Protein AF-A0A7S1PHB7-F1 (afdb_monomer)

Organism: NCBI:txid63605

Mean predicted aligned error: 13.3 Å

pLDDT: mean 79.85, std 12.06, range [36.88, 95.88]

Solvent-accessible surface area (backbone atoms only — not comparable to full-atom values): 8756 Å² total; per-residue (Å²): 109,73,68,60,53,53,50,53,54,50,52,51,52,49,53,52,50,52,50,52,51,53,52,51,53,51,53,50,54,54,52,50,55,50,50,55,52,52,53,53,51,53,52,53,52,52,52,49,53,49,56,48,52,52,53,49,52,54,51,54,49,52,53,50,52,53,51,52,52,50,54,49,53,51,49,54,51,52,52,52,51,49,63,69,69,50,88,75,85,77,88,90,73,88,78,76,52,69,64,58,55,50,51,52,51,50,54,51,51,53,50,52,49,53,50,51,51,54,52,48,52,52,49,55,52,50,52,52,51,51,51,53,51,51,52,52,53,52,47,55,50,52,54,51,54,51,56,50,53,50,56,61,65,68,74,74,119

Foldseek 3Di:
DVVVVVVVVVVVVVVVVVVVVVVVVVVVVVVVVVVVVVVVVVVVLVVVVVVLVVVLVVLVVVLVVLVVVLVVLVVVLVVLVCVVPDDDPDDDDDCPDSVVVNVVSVVVNVVSVVVSVVSVVVSVVSVVVVVVVVVVVVVVVVVVVVVVVVVVVVVPD

Radius of gyration: 36.55 Å; Cα contacts (8 Å, |Δi|>4): 19; chains: 1; bounding box: 74×28×117 Å

Sequence (157 aa):
TKLSTKVAELEAKHNDNLTSIEEFKSHLRVANTKNTKLTKELARLNENINAMKESLNQKNNQVKDYKFENNNLQRELDELKSSLTSPHPTASTPRRSPQKDLESLTDKLNSLTMQLKHANEQLESKEKDFHAQIQQANKYKLDSESQLKSAFSAGGG

Structure (mmCIF, N/CA/C/O backbone):
data_AF-A0A7S1PHB7-F1
#
_entry.id   AF-A0A7S1PHB7-F1
#
loop_
_atom_site.group_PDB
_atom_site.id
_atom_site.type_symbol
_atom_site.label_atom_id
_atom_site.label_alt_id
_atom_site.label_comp_id
_atom_site.label_asym_id
_atom_site.label_entity_id
_atom_site.label_seq_id
_atom_site.pdbx_PDB_ins_code
_atom_site.Cartn_x
_atom_site.Cartn_y
_atom_site.Cartn_z
_atom_site.occupancy
_atom_site.B_iso_or_equiv
_atom_site.auth_seq_id
_atom_site.auth_comp_id
_atom_site.auth_asym_id
_atom_site.auth_atom_id
_atom_site.pdbx_PDB_model_num
ATOM 1 N N . THR A 1 1 ? 38.097 9.016 -59.469 1.00 75.56 1 THR A N 1
ATOM 2 C CA . THR A 1 1 ? 37.775 10.151 -58.575 1.00 75.56 1 THR A CA 1
ATOM 3 C C . THR A 1 1 ? 36.373 10.048 -57.990 1.00 75.56 1 THR A C 1
ATOM 5 O O . THR A 1 1 ? 36.301 9.810 -56.799 1.00 75.56 1 THR A O 1
ATOM 8 N N . LYS A 1 2 ? 35.268 10.073 -58.759 1.00 86.88 2 LYS A N 1
ATOM 9 C CA . LYS A 1 2 ? 33.895 9.965 -58.189 1.00 86.88 2 LYS A CA 1
ATOM 10 C C . LYS A 1 2 ? 33.607 8.690 -57.374 1.00 86.88 2 LYS A C 1
ATOM 12 O O . LYS A 1 2 ? 32.979 8.773 -56.327 1.00 86.88 2 LYS A O 1
ATOM 17 N N . LEU A 1 3 ? 34.072 7.523 -57.836 1.00 88.12 3 LEU A N 1
ATOM 18 C CA . LEU A 1 3 ? 33.851 6.252 -57.127 1.00 88.12 3 LEU A CA 1
ATOM 19 C C . LEU A 1 3 ? 34.547 6.228 -55.757 1.00 88.12 3 LEU A C 1
ATOM 21 O O . LEU A 1 3 ? 33.957 5.814 -54.770 1.00 88.12 3 LEU A O 1
ATOM 25 N N . SER A 1 4 ? 35.784 6.728 -55.704 1.00 91.06 4 SER A N 1
ATOM 26 C CA . SER A 1 4 ? 36.583 6.816 -54.476 1.00 91.06 4 SER A CA 1
ATOM 27 C C . SER A 1 4 ? 35.948 7.768 -53.459 1.00 91.06 4 SER A C 1
ATOM 29 O O . SER A 1 4 ? 35.855 7.416 -52.289 1.00 91.06 4 SER A O 1
ATOM 31 N N . THR A 1 5 ? 35.413 8.909 -53.906 1.00 93.69 5 THR A N 1
ATOM 32 C CA . THR A 1 5 ? 34.633 9.804 -53.040 1.00 93.69 5 THR A CA 1
ATOM 33 C C . THR A 1 5 ? 33.395 9.104 -52.480 1.00 93.69 5 THR A C 1
ATOM 35 O O . THR A 1 5 ? 33.126 9.204 -51.288 1.00 93.69 5 THR A O 1
ATOM 38 N N . LYS A 1 6 ? 32.667 8.340 -53.308 1.00 94.44 6 LYS A N 1
ATOM 39 C CA . LYS A 1 6 ? 31.453 7.662 -52.844 1.00 94.44 6 LYS A CA 1
ATOM 40 C C . LYS A 1 6 ? 31.732 6.553 -51.828 1.00 94.44 6 LYS A C 1
ATOM 42 O O . LYS A 1 6 ? 30.944 6.368 -50.906 1.00 94.44 6 LYS A O 1
ATOM 47 N N . VAL A 1 7 ? 32.838 5.830 -51.996 1.00 95.12 7 VAL A N 1
ATOM 48 C CA . VAL A 1 7 ? 33.293 4.825 -51.025 1.00 95.12 7 VAL A CA 1
ATOM 49 C C . VAL A 1 7 ? 33.609 5.491 -49.685 1.00 95.12 7 VAL A C 1
ATOM 51 O O . VAL A 1 7 ? 33.058 5.067 -48.676 1.00 95.12 7 VAL A O 1
ATOM 54 N N . ALA A 1 8 ? 34.363 6.595 -49.685 1.00 94.81 8 ALA A N 1
ATOM 55 C CA . ALA A 1 8 ? 34.692 7.325 -48.459 1.00 94.81 8 ALA A CA 1
ATOM 56 C C . ALA A 1 8 ? 33.443 7.860 -47.722 1.00 94.81 8 ALA A C 1
ATOM 58 O O . ALA A 1 8 ? 33.355 7.769 -46.501 1.00 94.81 8 ALA A O 1
ATOM 59 N N . GLU A 1 9 ? 32.442 8.371 -48.449 1.00 95.19 9 GLU A N 1
ATOM 60 C CA . GLU A 1 9 ? 31.159 8.790 -47.857 1.00 95.19 9 GLU A CA 1
ATOM 61 C C . GLU A 1 9 ? 30.405 7.628 -47.194 1.00 95.19 9 GLU A C 1
ATOM 63 O O . GLU A 1 9 ? 29.806 7.791 -46.131 1.00 95.19 9 GLU A O 1
ATOM 68 N N . LEU A 1 10 ? 30.390 6.457 -47.839 1.00 95.88 10 LEU A N 1
ATOM 69 C CA . LEU A 1 10 ? 29.718 5.273 -47.307 1.00 95.88 10 LEU A CA 1
ATOM 70 C C . LEU A 1 10 ? 30.448 4.715 -46.085 1.00 95.88 10 LEU A C 1
ATOM 72 O O . LEU A 1 10 ? 29.783 4.308 -45.137 1.00 95.88 10 LEU A O 1
ATOM 76 N N . GLU A 1 11 ? 31.780 4.730 -46.084 1.00 95.44 11 GLU A N 1
ATOM 77 C CA . GLU A 1 11 ? 32.605 4.349 -44.933 1.00 95.44 11 GLU A CA 1
ATOM 78 C C . GLU A 1 11 ? 32.369 5.283 -43.743 1.00 95.44 11 GLU A C 1
ATOM 80 O O . GLU A 1 11 ? 32.146 4.806 -42.630 1.00 95.44 11 GLU A O 1
ATOM 85 N N . ALA A 1 12 ? 32.325 6.599 -43.978 1.00 95.00 12 ALA A N 1
ATOM 86 C CA . ALA A 1 12 ? 31.992 7.575 -42.944 1.00 95.00 12 ALA A CA 1
ATOM 87 C C . ALA A 1 12 ? 30.599 7.303 -42.358 1.00 95.00 12 ALA A C 1
ATOM 89 O O . ALA A 1 12 ? 30.460 7.104 -41.154 1.00 95.00 12 ALA A O 1
ATOM 90 N N . LYS A 1 13 ? 29.581 7.154 -43.217 1.00 95.06 13 LYS A N 1
ATOM 91 C CA . LYS A 1 13 ? 28.213 6.849 -42.773 1.00 95.06 13 LYS A CA 1
ATOM 92 C C . LYS A 1 13 ? 28.116 5.506 -42.042 1.00 95.06 13 LYS A C 1
ATOM 94 O O . LYS A 1 13 ? 27.312 5.358 -41.125 1.00 95.06 13 LYS A O 1
ATOM 99 N N . HIS A 1 14 ? 28.895 4.508 -42.454 1.00 94.06 14 HIS A N 1
ATOM 100 C CA . HIS A 1 14 ? 28.950 3.218 -41.775 1.00 94.06 14 HIS A CA 1
ATOM 101 C C . HIS A 1 14 ? 29.520 3.358 -40.359 1.00 94.06 14 HIS A C 1
ATOM 103 O O . HIS A 1 14 ? 28.927 2.830 -39.419 1.00 94.06 14 HIS A O 1
ATOM 109 N N . ASN A 1 15 ? 30.607 4.113 -40.195 1.00 94.88 15 ASN A N 1
ATOM 110 C CA . ASN A 1 15 ? 31.211 4.382 -38.891 1.00 94.88 15 ASN A CA 1
ATOM 111 C C . ASN A 1 15 ? 30.300 5.217 -37.982 1.00 94.88 15 ASN A C 1
ATOM 113 O O . ASN A 1 15 ? 30.176 4.910 -36.793 1.00 94.88 15 ASN A O 1
ATOM 117 N N . ASP A 1 16 ? 29.607 6.212 -38.536 1.00 94.44 16 ASP A N 1
ATOM 118 C CA . ASP A 1 16 ? 28.618 7.002 -37.797 1.00 94.44 16 ASP A CA 1
ATOM 119 C C . ASP A 1 16 ? 27.479 6.103 -37.300 1.00 94.44 16 ASP A C 1
ATOM 121 O O . ASP A 1 16 ? 27.158 6.089 -36.112 1.00 94.44 16 ASP A O 1
ATOM 125 N N . ASN A 1 17 ? 26.935 5.253 -38.180 1.00 93.31 17 ASN A N 1
ATOM 126 C CA . ASN A 1 17 ? 25.897 4.291 -37.811 1.00 93.31 17 ASN A CA 1
ATOM 127 C C . ASN A 1 17 ? 26.372 3.311 -36.725 1.00 93.31 17 ASN A C 1
ATOM 129 O O . ASN A 1 17 ? 25.603 2.993 -35.818 1.00 93.31 17 ASN A O 1
ATOM 133 N N . LEU A 1 18 ? 27.614 2.818 -36.801 1.00 93.81 18 LEU A N 1
ATOM 134 C CA . LEU A 1 18 ? 28.189 1.952 -35.766 1.00 93.81 18 LEU A CA 1
ATOM 135 C C . LEU A 1 18 ? 28.267 2.671 -34.415 1.00 93.81 18 LEU A C 1
ATOM 137 O O . LEU A 1 18 ? 27.920 2.080 -33.392 1.00 93.81 18 LEU A O 1
ATOM 141 N N . THR A 1 19 ? 28.658 3.945 -34.419 1.00 92.88 19 THR A N 1
ATOM 142 C CA . THR A 1 19 ? 28.715 4.776 -33.210 1.00 92.88 19 THR A CA 1
ATOM 143 C C . THR A 1 19 ? 27.324 4.940 -32.598 1.00 92.88 19 THR A C 1
ATOM 145 O O . THR A 1 19 ? 27.129 4.610 -31.427 1.00 92.88 19 THR A O 1
ATOM 148 N N . SER A 1 20 ? 26.322 5.320 -33.398 1.00 91.25 20 SER A N 1
ATOM 149 C CA . SER A 1 20 ? 24.939 5.454 -32.921 1.00 91.25 20 SER A CA 1
ATOM 150 C C . SER A 1 20 ? 24.364 4.134 -32.395 1.00 91.25 20 SER A C 1
ATOM 152 O O . SER A 1 20 ? 23.630 4.120 -31.407 1.00 91.25 20 SER A O 1
ATOM 154 N N . ILE A 1 21 ? 24.708 2.996 -33.010 1.00 89.81 21 ILE A N 1
ATOM 155 C CA . ILE A 1 21 ? 24.293 1.674 -32.519 1.00 89.81 21 ILE A CA 1
ATOM 156 C C . ILE A 1 21 ? 24.843 1.413 -31.111 1.00 89.81 21 ILE A C 1
ATOM 158 O O . ILE A 1 21 ? 24.109 0.910 -30.254 1.00 89.81 21 ILE A O 1
ATOM 162 N N . GLU A 1 22 ? 26.107 1.740 -30.846 1.00 91.75 22 GLU A N 1
ATOM 163 C CA . GLU A 1 22 ? 26.697 1.551 -29.517 1.00 91.75 22 GLU A CA 1
ATOM 164 C C . GLU A 1 22 ? 26.101 2.504 -28.472 1.00 91.75 22 GLU A C 1
ATOM 166 O O . GLU A 1 22 ? 25.822 2.084 -27.343 1.00 91.75 22 GLU A O 1
ATOM 171 N N . GLU A 1 23 ? 25.793 3.743 -28.854 1.00 87.69 23 GLU A N 1
ATOM 172 C CA . GLU A 1 23 ? 25.081 4.694 -27.995 1.00 87.69 23 GLU A CA 1
ATOM 173 C C . GLU A 1 23 ? 23.678 4.191 -27.630 1.00 87.69 23 GLU A C 1
ATOM 175 O O . GLU A 1 23 ? 23.315 4.148 -26.450 1.00 87.69 23 GLU A O 1
ATOM 180 N N . PHE A 1 24 ? 22.902 3.710 -28.607 1.00 87.00 24 PHE A N 1
ATOM 181 C CA . PHE A 1 24 ? 21.580 3.141 -28.344 1.00 87.00 24 PHE A CA 1
ATOM 182 C C . PHE A 1 24 ? 21.645 1.896 -27.459 1.00 87.00 24 PHE A C 1
ATOM 184 O O . PHE A 1 24 ? 20.834 1.755 -26.539 1.00 87.00 24 PHE A O 1
ATOM 191 N N . LYS A 1 25 ? 22.629 1.011 -27.665 1.00 87.50 25 LYS A N 1
ATOM 192 C CA . LYS A 1 25 ? 22.855 -0.135 -26.768 1.00 87.50 25 LYS A CA 1
ATOM 193 C C . LYS A 1 25 ? 23.157 0.325 -25.343 1.00 87.50 25 LYS A C 1
ATOM 195 O O . LYS A 1 25 ? 22.653 -0.278 -24.393 1.00 87.50 25 LYS A O 1
ATOM 200 N N . SER A 1 26 ? 23.956 1.378 -25.178 1.00 86.00 26 SER A N 1
ATOM 201 C CA . SER A 1 26 ? 24.262 1.957 -23.867 1.00 86.00 26 SER A CA 1
ATOM 202 C C . SER A 1 26 ? 22.999 2.483 -23.179 1.00 86.00 26 SER A C 1
ATOM 204 O O . SER A 1 26 ? 22.688 2.076 -22.055 1.00 86.00 26 SER A O 1
ATOM 206 N N . HIS A 1 27 ? 22.198 3.289 -23.882 1.00 81.50 27 HIS A N 1
ATOM 207 C CA . HIS A 1 27 ? 20.927 3.801 -23.366 1.00 81.50 27 HIS A CA 1
ATOM 208 C C . HIS A 1 27 ? 19.955 2.679 -22.989 1.00 81.50 27 HIS A C 1
ATOM 210 O O . HIS A 1 27 ? 19.356 2.722 -21.911 1.00 81.50 27 HIS A O 1
ATOM 216 N N . LEU A 1 28 ? 19.853 1.632 -23.813 1.00 80.31 28 LEU A N 1
ATOM 217 C CA . LEU A 1 28 ? 19.015 0.471 -23.526 1.00 80.31 28 LEU A CA 1
ATOM 218 C C . LEU A 1 28 ? 19.449 -0.231 -22.227 1.00 80.31 28 LEU A C 1
ATOM 220 O O . LEU A 1 28 ? 18.606 -0.570 -21.395 1.00 80.31 28 LEU A O 1
ATOM 224 N N . ARG A 1 29 ? 20.760 -0.414 -22.006 1.00 87.25 29 ARG A N 1
ATOM 225 C CA . ARG A 1 29 ? 21.290 -1.018 -20.766 1.00 87.25 29 ARG A CA 1
ATOM 226 C C . ARG A 1 29 ? 20.953 -0.179 -19.534 1.00 87.25 29 ARG A C 1
ATOM 228 O O . ARG A 1 29 ? 20.539 -0.737 -18.511 1.00 87.25 29 ARG A O 1
ATOM 235 N N . VAL A 1 30 ? 21.101 1.144 -19.623 1.00 81.25 30 VAL A N 1
ATOM 236 C CA . VAL A 1 30 ? 20.765 2.070 -18.529 1.00 81.25 30 VAL A CA 1
ATOM 237 C C . VAL A 1 30 ? 19.269 2.007 -18.217 1.00 81.25 30 VAL A C 1
ATOM 239 O O . VAL A 1 30 ? 18.891 1.809 -17.058 1.00 81.25 30 VAL A O 1
ATOM 242 N N . ALA A 1 31 ? 18.419 2.096 -19.241 1.00 69.88 31 ALA A N 1
ATOM 243 C CA . ALA A 1 31 ? 16.970 2.014 -19.090 1.00 69.88 31 ALA A CA 1
ATOM 244 C C . ALA A 1 31 ? 16.538 0.678 -18.465 1.00 69.88 31 ALA A C 1
ATOM 246 O O . ALA A 1 31 ? 15.754 0.667 -17.515 1.00 69.88 31 ALA A O 1
ATOM 247 N N . ASN A 1 32 ? 17.105 -0.443 -18.919 1.00 76.44 32 ASN A N 1
ATOM 248 C CA . ASN A 1 32 ? 16.766 -1.767 -18.402 1.00 76.44 32 ASN A CA 1
ATOM 249 C C . ASN A 1 32 ? 17.192 -1.950 -16.933 1.00 76.44 32 ASN A C 1
ATOM 251 O O . ASN A 1 32 ? 16.448 -2.494 -16.111 1.00 76.44 32 ASN A O 1
ATOM 255 N N . THR A 1 33 ? 18.363 -1.421 -16.567 1.00 80.56 33 THR A N 1
ATOM 256 C CA . THR A 1 33 ? 18.834 -1.400 -15.174 1.00 80.56 33 THR A CA 1
ATOM 257 C C . THR A 1 33 ? 17.886 -0.595 -14.287 1.00 80.56 33 THR A C 1
ATOM 259 O O . THR A 1 33 ? 17.527 -1.038 -13.194 1.00 80.56 33 THR A O 1
ATOM 262 N N . LYS A 1 34 ? 17.441 0.577 -14.756 1.00 72.56 34 LYS A N 1
ATOM 263 C CA . LYS A 1 34 ? 16.487 1.419 -14.027 1.00 72.56 34 LYS A CA 1
ATOM 264 C C . LYS A 1 34 ? 15.131 0.731 -13.871 1.00 72.56 34 LYS A C 1
ATOM 266 O O . LYS A 1 34 ? 14.605 0.695 -12.762 1.00 72.56 34 LYS A O 1
ATOM 271 N N . ASN A 1 35 ? 14.612 0.125 -14.937 1.00 71.31 35 ASN A N 1
ATOM 272 C CA . ASN A 1 35 ? 13.356 -0.624 -14.904 1.00 71.31 35 ASN A CA 1
ATOM 273 C C . ASN A 1 35 ? 13.407 -1.777 -13.887 1.00 71.31 35 ASN A C 1
ATOM 275 O O . ASN A 1 35 ? 12.487 -1.968 -13.093 1.00 71.31 35 ASN A O 1
ATOM 279 N N . THR A 1 36 ? 14.532 -2.492 -13.838 1.00 80.62 36 THR A N 1
ATOM 280 C CA . THR A 1 36 ? 14.747 -3.576 -12.870 1.00 80.62 36 THR A CA 1
ATOM 281 C C . THR A 1 36 ? 14.733 -3.064 -11.427 1.00 80.62 36 THR A C 1
ATOM 283 O O . THR A 1 36 ? 14.129 -3.690 -10.557 1.00 80.62 36 THR A O 1
ATOM 286 N N . LYS A 1 37 ? 15.377 -1.919 -11.156 1.00 73.06 37 LYS A N 1
ATOM 287 C CA . LYS A 1 37 ? 15.365 -1.292 -9.822 1.00 73.06 37 LYS A CA 1
ATOM 288 C C . LYS A 1 37 ? 13.952 -0.881 -9.407 1.00 73.06 37 LYS A C 1
ATOM 290 O O . LYS A 1 37 ? 13.520 -1.255 -8.322 1.00 73.06 37 LYS A O 1
ATOM 295 N N . LEU A 1 38 ? 13.225 -0.198 -10.291 1.00 70.88 38 LEU A N 1
ATOM 296 C CA . LEU A 1 38 ? 11.850 0.240 -10.036 1.00 70.88 38 LEU A CA 1
ATOM 297 C C . LEU A 1 38 ? 10.899 -0.942 -9.809 1.00 70.88 38 LEU A C 1
ATOM 299 O O . LEU A 1 38 ? 10.080 -0.907 -8.898 1.00 70.88 38 LEU A O 1
ATOM 303 N N . THR A 1 39 ? 11.048 -2.023 -10.578 1.00 73.31 39 THR A N 1
ATOM 304 C CA . THR A 1 39 ? 10.244 -3.245 -10.405 1.00 73.31 39 THR A CA 1
ATOM 305 C C . THR A 1 39 ? 10.451 -3.864 -9.021 1.00 73.31 39 THR A C 1
ATOM 307 O O . THR A 1 39 ? 9.487 -4.245 -8.358 1.00 73.31 39 THR A O 1
ATOM 310 N N . LYS A 1 40 ? 11.703 -3.928 -8.545 1.00 76.44 40 LYS A N 1
ATOM 311 C CA . LYS A 1 40 ? 12.016 -4.425 -7.195 1.00 76.44 40 LYS A CA 1
ATOM 312 C C . LYS A 1 40 ? 11.449 -3.522 -6.102 1.00 76.44 40 LYS A C 1
ATOM 314 O O . LYS A 1 40 ? 10.935 -4.018 -5.105 1.00 76.44 40 LYS A O 1
ATOM 319 N N . GLU A 1 41 ? 11.535 -2.209 -6.286 1.00 72.62 41 GLU A N 1
ATOM 320 C CA . GLU A 1 41 ? 10.989 -1.245 -5.331 1.00 72.62 41 GLU A CA 1
ATOM 321 C C . GLU A 1 41 ? 9.461 -1.339 -5.240 1.00 72.62 41 GLU A C 1
ATOM 323 O O . GLU A 1 41 ? 8.921 -1.383 -4.137 1.00 72.62 41 GLU A O 1
ATOM 328 N N . LEU A 1 42 ? 8.772 -1.483 -6.376 1.00 73.06 42 LEU A N 1
ATOM 329 C CA . LEU A 1 42 ? 7.328 -1.727 -6.421 1.00 73.06 42 LEU A CA 1
ATOM 330 C C . LEU A 1 42 ? 6.931 -3.013 -5.690 1.00 73.06 42 LEU A C 1
ATOM 332 O O . LEU A 1 42 ? 5.975 -2.999 -4.916 1.00 73.06 42 LEU A O 1
ATOM 336 N N . ALA A 1 43 ? 7.666 -4.109 -5.898 1.00 76.69 43 ALA A N 1
ATOM 337 C CA . ALA A 1 43 ? 7.415 -5.360 -5.185 1.00 76.69 43 ALA A CA 1
ATOM 338 C C . ALA A 1 43 ? 7.545 -5.173 -3.664 1.00 76.69 43 ALA A C 1
ATOM 340 O O . ALA A 1 43 ? 6.625 -5.514 -2.922 1.00 76.69 43 ALA A O 1
ATOM 341 N N . ARG A 1 44 ? 8.626 -4.523 -3.212 1.00 78.94 44 ARG A N 1
ATOM 342 C CA . ARG A 1 44 ? 8.859 -4.229 -1.790 1.00 78.94 44 ARG A CA 1
ATOM 343 C C . ARG A 1 44 ? 7.769 -3.339 -1.188 1.00 78.94 44 ARG A C 1
ATOM 345 O O . ARG A 1 44 ? 7.335 -3.561 -0.061 1.00 78.94 44 ARG A O 1
ATOM 352 N N . LEU A 1 45 ? 7.325 -2.316 -1.919 1.00 75.62 45 LEU A N 1
ATOM 353 C CA . LEU A 1 45 ? 6.243 -1.438 -1.467 1.00 75.62 45 LEU A CA 1
ATOM 354 C C . LEU A 1 45 ? 4.916 -2.198 -1.346 1.00 75.62 45 LEU A C 1
ATOM 356 O O . LEU A 1 45 ? 4.199 -2.004 -0.367 1.00 75.62 45 LEU A O 1
ATOM 360 N N . ASN A 1 46 ? 4.612 -3.100 -2.281 1.00 71.81 46 ASN A N 1
ATOM 361 C CA . ASN A 1 46 ? 3.417 -3.942 -2.208 1.00 71.81 46 ASN A CA 1
ATOM 362 C C . ASN A 1 46 ? 3.449 -4.905 -1.012 1.00 71.81 46 ASN A C 1
ATOM 364 O O . ASN A 1 46 ? 2.441 -5.048 -0.321 1.00 71.81 46 ASN A O 1
ATOM 368 N N . GLU A 1 47 ? 4.596 -5.527 -0.730 1.00 81.38 47 GLU A N 1
ATOM 369 C CA . GLU A 1 47 ? 4.782 -6.364 0.465 1.00 81.38 47 GLU A CA 1
ATOM 370 C C . GLU A 1 47 ? 4.547 -5.564 1.750 1.00 81.38 47 GLU A C 1
ATOM 372 O O . GLU A 1 47 ? 3.781 -5.994 2.615 1.00 81.38 47 GLU A O 1
ATOM 377 N N . ASN A 1 48 ? 5.124 -4.361 1.840 1.00 76.19 48 ASN A N 1
ATOM 378 C CA . ASN A 1 48 ? 4.912 -3.472 2.979 1.00 76.19 48 ASN A CA 1
ATOM 379 C C . ASN A 1 48 ? 3.427 -3.129 3.155 1.00 76.19 48 ASN A C 1
ATOM 381 O O . ASN A 1 48 ? 2.909 -3.245 4.262 1.00 76.19 48 ASN A O 1
ATOM 385 N N . ILE A 1 49 ? 2.723 -2.769 2.076 1.00 77.06 49 ILE A N 1
ATOM 386 C CA . ILE A 1 49 ? 1.282 -2.469 2.112 1.00 77.06 49 ILE A CA 1
ATOM 387 C C . ILE A 1 49 ? 0.477 -3.671 2.626 1.00 77.06 49 ILE A C 1
ATOM 389 O O . ILE A 1 49 ? -0.460 -3.492 3.406 1.00 77.06 49 ILE A O 1
ATOM 393 N N . ASN A 1 50 ? 0.824 -4.893 2.221 1.00 78.38 50 ASN A N 1
ATOM 394 C CA . ASN A 1 50 ? 0.119 -6.094 2.671 1.00 78.38 50 ASN A CA 1
ATOM 395 C C . ASN A 1 50 ? 0.353 -6.369 4.163 1.00 78.38 50 ASN A C 1
ATOM 397 O O . ASN A 1 50 ? -0.619 -6.511 4.906 1.00 78.38 50 ASN A O 1
ATOM 401 N N . ALA A 1 51 ? 1.605 -6.324 4.627 1.00 80.00 51 ALA A N 1
ATOM 402 C CA . ALA A 1 51 ? 1.932 -6.475 6.048 1.00 80.00 51 ALA A CA 1
ATOM 403 C C . ALA A 1 51 ? 1.239 -5.405 6.915 1.00 80.00 51 ALA A C 1
ATOM 405 O O . ALA A 1 51 ? 0.756 -5.658 8.021 1.00 80.00 51 ALA A O 1
ATOM 406 N N . MET A 1 52 ? 1.146 -4.188 6.386 1.00 77.12 52 MET A N 1
ATOM 407 C CA . MET A 1 52 ? 0.454 -3.070 7.012 1.00 77.12 52 MET A CA 1
ATOM 408 C C . MET A 1 52 ? -1.057 -3.306 7.138 1.00 77.12 52 MET A C 1
ATOM 410 O O . MET A 1 52 ? -1.614 -3.095 8.218 1.00 77.12 52 MET A O 1
ATOM 414 N N . LYS A 1 53 ? -1.714 -3.801 6.081 1.00 79.50 53 LYS A N 1
ATOM 415 C CA . LYS A 1 53 ? -3.138 -4.182 6.110 1.00 79.50 53 LYS A CA 1
ATOM 416 C C . LYS A 1 53 ? -3.418 -5.297 7.115 1.00 79.50 53 LYS A C 1
ATOM 418 O O . LYS A 1 53 ? -4.407 -5.225 7.840 1.00 79.50 53 LYS A O 1
ATOM 423 N N . GLU A 1 54 ? -2.550 -6.302 7.191 1.00 85.75 54 GLU A N 1
ATOM 424 C CA . GLU A 1 54 ? -2.672 -7.385 8.174 1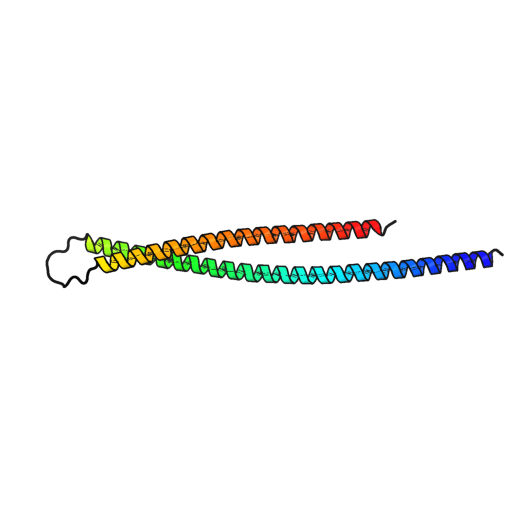.00 85.75 54 GLU A CA 1
ATOM 425 C C . GLU A 1 54 ? -2.577 -6.856 9.607 1.00 85.75 54 GLU A C 1
ATOM 427 O O . GLU A 1 54 ? -3.435 -7.158 10.440 1.00 85.75 54 GLU A O 1
ATOM 432 N N . SER A 1 55 ? -1.589 -5.996 9.880 1.00 83.56 55 SER A N 1
ATOM 433 C CA . SER A 1 55 ? -1.430 -5.353 11.188 1.00 83.56 55 SER A CA 1
ATOM 434 C C . SER A 1 55 ? -2.660 -4.522 11.570 1.00 83.56 55 SER A C 1
ATOM 436 O O . SER A 1 55 ? -3.108 -4.581 12.717 1.00 83.56 55 SER A O 1
ATOM 438 N N . LEU A 1 56 ? -3.239 -3.787 10.614 1.00 80.50 56 LEU A N 1
ATOM 439 C CA . LEU A 1 56 ? -4.460 -3.008 10.823 1.00 80.50 56 LEU A CA 1
ATOM 440 C C . LEU A 1 56 ? -5.647 -3.910 11.188 1.00 80.50 56 LEU A C 1
ATOM 442 O O . LEU A 1 56 ? -6.368 -3.634 12.145 1.00 80.50 56 LEU A O 1
ATOM 446 N N . ASN A 1 57 ? -5.820 -5.023 10.472 1.00 87.06 57 ASN A N 1
ATOM 447 C CA . ASN A 1 57 ? -6.893 -5.979 10.742 1.00 87.06 57 ASN A CA 1
ATOM 448 C C . ASN A 1 57 ? -6.774 -6.602 12.139 1.00 87.06 57 ASN A C 1
ATOM 450 O O . ASN A 1 57 ? -7.765 -6.690 12.865 1.00 87.06 57 ASN A O 1
ATOM 454 N N . GLN A 1 58 ? -5.560 -6.983 12.548 1.00 86.44 58 GLN A N 1
ATOM 455 C CA . GLN A 1 58 ? -5.308 -7.507 13.892 1.00 86.44 58 GLN A CA 1
ATOM 456 C C . GLN A 1 58 ? -5.677 -6.485 14.973 1.00 86.44 58 GLN A C 1
ATOM 458 O O . GLN A 1 58 ? -6.350 -6.828 15.943 1.00 86.44 58 GLN A O 1
ATOM 463 N N . LYS A 1 59 ? -5.289 -5.217 14.792 1.00 81.00 59 LYS A N 1
ATOM 464 C CA . LYS A 1 59 ? -5.611 -4.141 15.740 1.00 81.00 59 LYS A CA 1
ATOM 465 C C . LYS A 1 59 ? -7.110 -3.862 15.808 1.00 81.00 59 LYS A C 1
ATOM 467 O O . LYS A 1 59 ? -7.648 -3.719 16.902 1.00 81.00 59 LYS A O 1
ATOM 472 N N . ASN A 1 60 ? -7.803 -3.871 14.673 1.00 83.06 60 ASN A N 1
ATOM 473 C CA . ASN A 1 60 ? -9.257 -3.721 14.637 1.00 83.06 60 ASN A CA 1
ATOM 474 C C . ASN A 1 60 ? -9.983 -4.849 15.380 1.00 83.06 60 ASN A C 1
ATOM 476 O O . ASN A 1 60 ? -10.972 -4.588 16.063 1.00 83.06 60 ASN A O 1
ATOM 480 N N . ASN A 1 61 ? -9.489 -6.086 15.288 1.00 90.00 61 ASN A N 1
ATOM 481 C CA . ASN A 1 61 ? -10.032 -7.194 16.072 1.00 90.00 61 ASN A CA 1
ATOM 482 C C . ASN A 1 61 ? -9.787 -6.987 17.572 1.00 90.00 61 ASN A C 1
ATOM 484 O O . ASN A 1 61 ? -10.737 -7.074 18.341 1.00 90.00 61 ASN A O 1
ATOM 488 N N . GLN A 1 62 ? -8.580 -6.573 17.974 1.00 86.75 62 GLN A N 1
ATOM 489 C CA . GLN A 1 62 ? -8.290 -6.239 19.377 1.00 86.75 62 GLN A CA 1
ATOM 490 C C . GLN A 1 62 ? -9.234 -5.158 19.926 1.00 86.75 62 GLN A C 1
ATOM 492 O O . GLN A 1 62 ? -9.744 -5.282 21.035 1.00 86.75 62 GLN A O 1
ATOM 497 N N . VAL A 1 63 ? -9.529 -4.116 19.142 1.00 88.25 63 VAL A N 1
ATOM 498 C CA . VAL A 1 63 ? -10.491 -3.074 19.540 1.00 88.25 63 VAL A CA 1
ATOM 499 C C . VAL A 1 63 ? -11.902 -3.641 19.720 1.00 88.25 63 VAL A C 1
ATOM 501 O O . VAL A 1 63 ? -12.603 -3.234 20.647 1.00 88.25 63 VAL A O 1
ATOM 504 N N . LYS A 1 64 ? -12.343 -4.567 18.859 1.00 90.38 64 LYS A N 1
ATOM 505 C CA . LYS A 1 64 ? -13.648 -5.231 19.015 1.00 90.38 64 LYS A CA 1
ATOM 506 C C . LYS A 1 64 ? -13.699 -6.064 20.292 1.00 90.38 64 LYS A C 1
ATOM 508 O O . LYS A 1 64 ? -14.679 -5.948 21.025 1.00 90.38 64 LYS A O 1
ATOM 513 N N . ASP A 1 65 ? -12.647 -6.827 20.57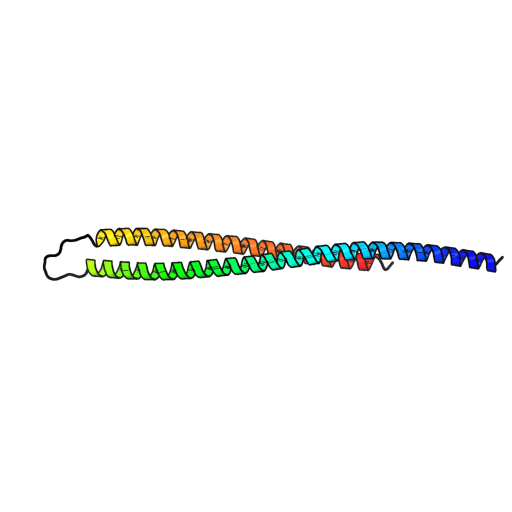0 1.00 90.94 65 ASP A N 1
ATOM 514 C CA . ASP A 1 65 ? -12.552 -7.663 21.767 1.00 90.94 65 ASP A CA 1
ATOM 515 C C . ASP A 1 65 ? -12.601 -6.798 23.034 1.00 90.94 65 ASP A C 1
ATOM 517 O O . ASP A 1 65 ? -13.428 -7.034 23.915 1.00 90.94 65 ASP A O 1
ATOM 521 N N . TYR A 1 66 ? -11.824 -5.710 23.077 1.00 88.56 66 TYR A N 1
ATOM 522 C CA . TYR A 1 66 ? -11.857 -4.765 24.196 1.00 88.56 66 TYR A CA 1
ATOM 523 C C . TYR A 1 66 ? -13.215 -4.079 24.364 1.00 88.56 66 TYR A C 1
ATOM 525 O O . TYR A 1 66 ? -13.658 -3.870 25.491 1.00 88.56 66 TYR A O 1
ATOM 533 N N . LYS A 1 67 ? -13.909 -3.735 23.270 1.00 88.75 67 LYS A N 1
ATOM 534 C CA . LYS A 1 67 ? -15.274 -3.186 23.347 1.00 88.75 67 LYS A CA 1
ATOM 535 C C . LYS A 1 67 ? -16.265 -4.202 23.911 1.00 88.75 67 LYS A C 1
ATOM 537 O O . LYS A 1 67 ? -17.132 -3.826 24.696 1.00 88.75 67 LYS A O 1
ATOM 542 N N . PHE A 1 68 ? -16.152 -5.467 23.514 1.00 91.50 68 PHE A N 1
ATOM 543 C CA . PHE A 1 68 ? -17.004 -6.534 24.029 1.00 91.50 68 PHE A CA 1
ATOM 544 C C . PHE A 1 68 ? -16.779 -6.759 25.529 1.00 91.50 68 PHE A C 1
ATOM 546 O O . PHE A 1 68 ? -17.742 -6.775 26.292 1.00 91.50 68 PHE A O 1
ATOM 553 N N . GLU A 1 69 ? -15.520 -6.852 25.962 1.00 91.00 69 GLU A N 1
ATOM 554 C CA . GLU A 1 69 ? -15.176 -7.017 27.377 1.00 91.00 69 GLU A CA 1
ATOM 555 C C . GLU A 1 69 ? -15.645 -5.821 28.218 1.00 91.00 69 GLU A C 1
ATOM 557 O O . GLU A 1 69 ? -16.246 -6.012 29.273 1.00 91.00 69 GLU A O 1
ATOM 562 N N . ASN A 1 70 ? -15.474 -4.592 27.718 1.00 88.75 70 ASN A N 1
ATOM 563 C CA . ASN A 1 70 ? -15.945 -3.379 28.389 1.00 88.75 70 ASN A CA 1
ATOM 564 C C . ASN A 1 70 ? -17.474 -3.396 28.597 1.00 88.75 70 ASN A C 1
ATOM 566 O O . ASN A 1 70 ? -17.950 -3.170 29.706 1.00 88.75 70 ASN A O 1
ATOM 570 N N . ASN A 1 71 ? -18.248 -3.776 27.573 1.00 92.81 71 ASN A N 1
ATOM 571 C CA . ASN A 1 71 ? -19.705 -3.897 27.694 1.00 92.81 71 ASN A CA 1
ATOM 572 C C . ASN A 1 71 ? -20.140 -4.961 28.716 1.00 92.81 71 ASN A C 1
ATOM 574 O O . ASN A 1 71 ? -21.138 -4.764 29.413 1.00 92.81 71 ASN A O 1
ATOM 578 N N . ASN A 1 72 ? -19.419 -6.082 28.811 1.00 92.19 72 ASN A N 1
ATOM 579 C CA . ASN A 1 72 ? -19.722 -7.119 29.799 1.00 92.19 72 ASN A CA 1
ATOM 580 C C . ASN A 1 72 ? -19.421 -6.641 31.222 1.00 92.19 72 ASN A C 1
ATOM 582 O O . ASN A 1 72 ? -20.281 -6.758 32.088 1.00 92.19 72 ASN A O 1
ATOM 586 N N . LEU A 1 73 ? -18.256 -6.027 31.446 1.00 90.75 73 LEU A N 1
ATOM 587 C CA . LEU A 1 73 ? -17.900 -5.468 32.754 1.00 90.75 73 LEU A CA 1
ATOM 588 C C . LEU A 1 73 ? -18.865 -4.353 33.174 1.00 90.75 73 LEU A C 1
ATOM 590 O O . LEU A 1 73 ? -19.220 -4.259 34.345 1.00 90.75 73 LEU A O 1
ATOM 594 N N . GLN A 1 74 ? -19.333 -3.534 32.227 1.00 89.38 74 GLN A N 1
ATOM 595 C CA . GLN A 1 74 ? -20.344 -2.513 32.495 1.00 89.38 74 GLN A CA 1
ATOM 596 C C . GLN A 1 74 ? -21.673 -3.135 32.953 1.00 89.38 74 GLN A C 1
ATOM 598 O O . GLN A 1 74 ? -22.270 -2.650 33.911 1.00 89.38 74 GLN A O 1
ATOM 603 N N . ARG A 1 75 ? -22.112 -4.234 32.323 1.00 92.56 75 ARG A N 1
ATOM 604 C CA . ARG A 1 75 ? -23.304 -4.982 32.756 1.00 92.56 75 ARG A CA 1
ATOM 605 C C . ARG A 1 75 ? -23.141 -5.571 34.153 1.00 92.56 75 ARG A C 1
ATOM 607 O O . ARG A 1 75 ? -24.017 -5.367 34.986 1.00 92.56 75 ARG A O 1
ATOM 614 N N . GLU A 1 76 ? -22.019 -6.236 34.426 1.00 89.62 76 GLU A N 1
ATOM 615 C CA . GLU A 1 76 ? -21.721 -6.784 35.758 1.00 89.62 76 GLU A CA 1
ATOM 616 C C . GLU A 1 76 ? -21.713 -5.682 36.830 1.00 89.62 76 GLU A C 1
ATOM 618 O O . GLU A 1 76 ? -22.267 -5.855 37.917 1.00 89.62 76 GLU A O 1
ATOM 623 N N . LEU A 1 77 ? -21.143 -4.513 36.515 1.00 85.50 77 LEU A N 1
ATOM 624 C CA . LEU A 1 77 ? -21.146 -3.351 37.402 1.00 85.50 77 LEU A CA 1
ATOM 625 C C . LEU A 1 77 ? -22.574 -2.866 37.698 1.00 85.50 77 LEU A C 1
ATOM 627 O O . LEU A 1 77 ? -22.895 -2.558 38.849 1.00 85.50 77 LEU A O 1
ATOM 631 N N . ASP A 1 78 ? -23.428 -2.782 36.679 1.00 87.56 78 ASP A N 1
ATOM 632 C CA . ASP A 1 78 ? -24.813 -2.328 36.823 1.00 87.56 78 ASP A CA 1
ATOM 633 C C . ASP A 1 78 ? -25.669 -3.339 37.611 1.00 87.56 78 ASP A C 1
ATOM 635 O O . ASP A 1 78 ? -26.489 -2.941 38.448 1.00 87.56 78 ASP A O 1
ATOM 639 N N . GLU A 1 79 ? -25.432 -4.640 37.426 1.00 87.12 79 GLU A N 1
ATOM 640 C CA . GLU A 1 79 ? -26.048 -5.715 38.213 1.00 87.12 79 GLU A CA 1
ATOM 641 C C . GLU A 1 79 ? -25.628 -5.650 39.688 1.00 87.12 79 GLU A C 1
ATOM 643 O O . GLU A 1 79 ? -26.488 -5.665 40.575 1.00 87.12 79 GLU A O 1
ATOM 648 N N . LEU A 1 80 ? -24.329 -5.490 39.974 1.00 81.62 80 LEU A N 1
ATOM 649 C CA . LEU A 1 80 ? -23.839 -5.333 41.346 1.00 81.62 80 LEU A CA 1
ATOM 650 C C . LEU A 1 80 ? -24.411 -4.079 42.016 1.00 81.62 80 LEU A C 1
ATOM 652 O O . LEU A 1 80 ? -24.842 -4.140 43.170 1.00 81.62 80 LEU A O 1
ATOM 656 N N . LYS A 1 81 ? -24.449 -2.943 41.306 1.00 81.25 81 LYS A N 1
ATOM 657 C CA . LYS A 1 81 ? -25.063 -1.706 41.816 1.00 81.25 81 LYS A CA 1
ATOM 658 C C . LYS A 1 81 ? -26.535 -1.921 42.154 1.00 81.25 81 LYS A C 1
ATOM 660 O O . LYS A 1 81 ? -26.967 -1.502 43.225 1.00 81.25 81 LYS A O 1
ATOM 665 N N . SER A 1 82 ? -27.278 -2.602 41.281 1.00 81.25 82 SER A N 1
ATOM 666 C CA . SER A 1 82 ? -28.696 -2.920 41.491 1.00 81.25 82 SER A CA 1
ATOM 667 C C . SER A 1 82 ? -28.904 -3.853 42.687 1.00 81.25 82 SER A C 1
ATOM 669 O O . SER A 1 82 ? -29.807 -3.638 43.493 1.00 81.25 82 SE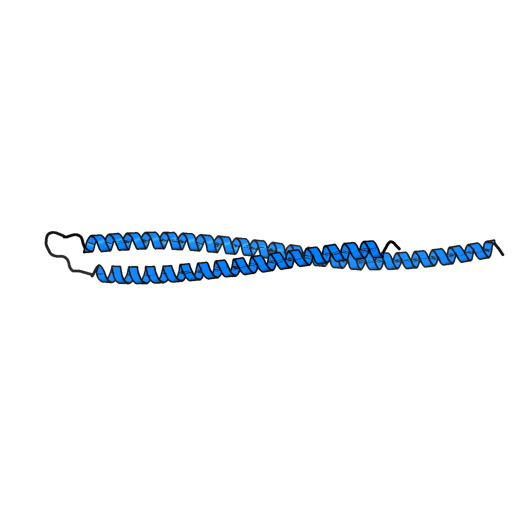R A O 1
ATOM 671 N N . SER A 1 83 ? -28.034 -4.851 42.869 1.00 78.69 83 SER A N 1
ATOM 672 C CA . SER A 1 83 ? -28.054 -5.717 44.053 1.00 78.69 83 SER A CA 1
ATOM 673 C C . SER A 1 83 ? -27.765 -4.954 45.349 1.00 78.69 83 SER A C 1
ATOM 675 O O . SER A 1 83 ? -28.245 -5.364 46.404 1.00 78.69 83 SER A O 1
ATOM 677 N N . LEU A 1 84 ? -26.972 -3.880 45.294 1.00 73.94 84 LEU A N 1
ATOM 678 C CA . LEU A 1 84 ? -26.639 -3.067 46.464 1.00 73.94 84 LEU A CA 1
ATOM 679 C C . LEU A 1 84 ? -27.767 -2.099 46.851 1.00 73.94 84 LEU A C 1
ATOM 681 O O . LEU A 1 84 ? -27.918 -1.776 48.028 1.00 73.94 84 LEU A O 1
ATOM 685 N N . THR A 1 85 ? -28.523 -1.610 45.863 1.00 74.12 85 THR A N 1
ATOM 686 C CA . THR A 1 85 ? -29.620 -0.646 46.047 1.00 74.12 85 THR A CA 1
ATOM 687 C C . THR A 1 85 ? -30.984 -1.310 46.223 1.00 74.12 85 THR A C 1
ATOM 689 O O . THR A 1 85 ? -31.906 -0.665 46.723 1.00 74.12 85 THR A O 1
ATOM 692 N N . SER A 1 86 ? -31.118 -2.592 45.867 1.00 61.12 86 SER A N 1
ATOM 693 C CA . SER A 1 86 ? -32.315 -3.386 46.140 1.00 61.12 86 SER A CA 1
ATOM 694 C C . SER A 1 86 ? -32.528 -3.549 47.656 1.00 61.12 86 SER A C 1
ATOM 696 O O . SER A 1 86 ? -31.642 -4.055 48.354 1.00 61.12 86 SER A O 1
ATOM 698 N N . PRO A 1 87 ? -33.688 -3.146 48.206 1.00 52.69 87 PRO A N 1
ATOM 699 C CA . PRO A 1 87 ? -34.000 -3.349 49.614 1.00 52.69 87 PRO A CA 1
ATOM 700 C C . PRO A 1 87 ? -34.257 -4.840 49.877 1.00 52.69 87 PRO A C 1
ATOM 702 O O . PRO A 1 87 ? -35.351 -5.348 49.640 1.00 52.69 87 PRO A O 1
ATOM 705 N N . HIS A 1 88 ? -33.252 -5.564 50.375 1.00 50.56 88 HIS A N 1
ATOM 706 C CA . HIS A 1 88 ? -33.432 -6.960 50.776 1.00 50.56 88 HIS A CA 1
ATOM 707 C C . HIS A 1 88 ? -34.155 -7.066 52.135 1.00 50.56 88 HIS A C 1
ATOM 709 O O . HIS A 1 88 ? -33.700 -6.465 53.116 1.00 50.56 88 HIS A O 1
ATOM 715 N N . PRO A 1 89 ? -35.236 -7.865 52.247 1.00 51.44 89 PRO A N 1
ATOM 716 C CA . PRO A 1 89 ? -35.825 -8.208 53.532 1.00 51.44 89 PRO A CA 1
ATOM 717 C C . PRO A 1 89 ? -34.918 -9.206 54.278 1.00 51.44 89 PRO A C 1
ATOM 719 O O . PRO A 1 89 ? -34.688 -10.320 53.824 1.00 51.44 89 PRO A O 1
ATOM 722 N N . THR A 1 90 ? -34.416 -8.759 55.433 1.00 49.66 90 THR A N 1
ATOM 723 C CA . THR A 1 90 ? -33.885 -9.521 56.585 1.00 49.66 90 THR A CA 1
ATOM 724 C C . THR A 1 90 ? -32.700 -10.495 56.406 1.00 49.66 90 THR A C 1
ATOM 726 O O . THR A 1 90 ? -32.850 -11.608 55.925 1.00 49.66 90 THR A O 1
ATOM 729 N N . ALA A 1 91 ? -31.585 -10.087 57.031 1.00 56.19 91 ALA A N 1
ATOM 730 C CA . ALA A 1 91 ? -30.688 -10.852 57.914 1.00 56.19 91 ALA A CA 1
ATOM 731 C C . ALA A 1 91 ? -29.723 -11.938 57.366 1.00 56.19 91 ALA A C 1
ATOM 733 O O . ALA A 1 91 ? -30.103 -12.927 56.755 1.00 56.19 91 ALA A O 1
ATOM 734 N N . SER A 1 92 ? -28.464 -11.793 57.814 1.00 47.03 92 SER A N 1
ATOM 735 C CA . SER A 1 92 ? -27.491 -12.863 58.100 1.00 47.03 92 SER A CA 1
ATOM 736 C C . SER A 1 92 ? -26.770 -13.538 56.925 1.00 47.03 92 SER A C 1
ATOM 738 O O . SER A 1 92 ? -27.001 -14.700 56.605 1.00 47.03 92 SER A O 1
ATOM 740 N N . THR A 1 93 ? -25.758 -12.873 56.359 1.00 50.31 93 THR A N 1
ATOM 741 C CA . THR A 1 93 ? -24.630 -13.563 55.698 1.00 50.31 93 THR A CA 1
ATOM 742 C C . THR A 1 93 ? -23.359 -12.715 55.831 1.00 50.31 93 THR A C 1
ATOM 744 O O . THR A 1 93 ? -23.457 -11.486 55.750 1.00 50.31 93 THR A O 1
ATOM 747 N N . PRO A 1 94 ? -22.164 -13.298 56.065 1.00 45.47 94 PRO A N 1
ATOM 748 C CA . PRO A 1 94 ? -20.936 -12.518 56.187 1.00 45.47 94 PRO A CA 1
ATOM 749 C C . PRO A 1 94 ? -20.655 -11.756 54.887 1.00 45.47 94 PRO A C 1
ATOM 751 O O . PRO A 1 94 ? -20.372 -12.359 53.853 1.00 45.47 94 PRO A O 1
ATOM 754 N N . ARG A 1 95 ? -20.725 -10.419 54.946 1.00 54.50 95 ARG A N 1
ATOM 755 C CA . ARG A 1 95 ? -20.302 -9.498 53.881 1.00 54.50 95 ARG A CA 1
ATOM 756 C C . ARG A 1 95 ? -18.810 -9.711 53.574 1.00 54.50 95 ARG A C 1
ATOM 758 O O . ARG A 1 95 ? -17.963 -8.992 54.096 1.00 54.50 95 ARG A O 1
ATOM 765 N N . ARG A 1 96 ? -18.456 -10.650 52.694 1.00 54.69 96 ARG A N 1
ATOM 766 C CA . ARG A 1 96 ? -17.297 -10.427 51.817 1.00 54.69 96 ARG A CA 1
ATOM 767 C C . ARG A 1 96 ? -17.766 -9.403 50.791 1.00 54.69 96 ARG A C 1
ATOM 769 O O . ARG A 1 96 ? -18.734 -9.634 50.085 1.00 54.69 96 ARG A O 1
ATOM 776 N N . SER A 1 97 ? -17.216 -8.200 50.917 1.00 57.06 97 SER A N 1
ATOM 777 C CA . SER A 1 97 ? -17.833 -6.935 50.519 1.00 57.06 97 SER A CA 1
ATOM 778 C C . SER A 1 97 ? -18.040 -6.826 49.002 1.00 57.06 97 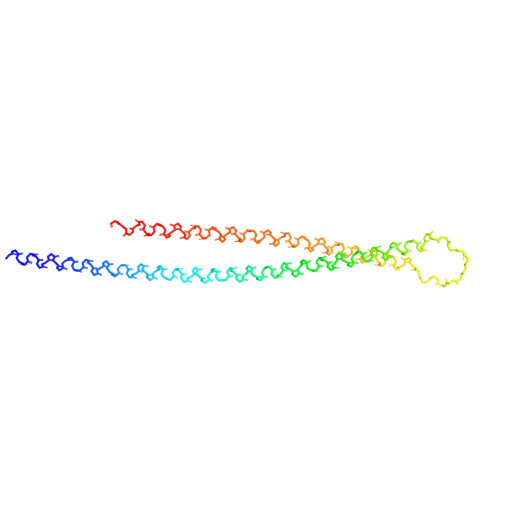SER A C 1
ATOM 780 O O . SER A 1 97 ? -17.043 -6.599 48.317 1.00 57.06 97 SER A O 1
ATOM 782 N N . PRO A 1 98 ? -19.294 -6.811 48.502 1.00 64.75 98 PRO A N 1
ATOM 783 C CA . PRO A 1 98 ? -19.604 -6.463 47.106 1.00 64.75 98 PRO A CA 1
ATOM 784 C C . PRO A 1 98 ? -18.973 -5.129 46.681 1.00 64.75 98 PRO A C 1
ATOM 786 O O . PRO A 1 98 ? -18.713 -4.881 45.516 1.00 64.75 98 PRO A O 1
ATOM 789 N N . GLN A 1 99 ? -18.679 -4.275 47.661 1.00 66.38 99 GLN A N 1
ATOM 790 C CA . GLN A 1 99 ? -17.989 -3.003 47.510 1.00 66.38 99 GLN A CA 1
ATOM 791 C C . GLN A 1 99 ? -16.540 -3.139 47.014 1.00 66.38 99 GLN A C 1
ATOM 793 O O . GLN A 1 99 ? -16.142 -2.360 46.161 1.00 66.38 99 GLN A O 1
ATOM 798 N N . LYS A 1 100 ? -15.779 -4.144 47.480 1.00 71.88 100 LYS A N 1
ATOM 799 C CA . LYS A 1 100 ? -14.418 -4.412 46.972 1.00 71.88 100 LYS A CA 1
ATOM 800 C C . LYS A 1 100 ? -14.443 -4.924 45.537 1.00 71.88 100 LYS A C 1
ATOM 802 O O . LYS A 1 100 ? -13.577 -4.556 44.751 1.00 71.88 100 LYS A O 1
ATOM 807 N N . ASP A 1 101 ? -15.430 -5.751 45.205 1.00 75.44 101 ASP A N 1
ATOM 808 C CA . ASP A 1 101 ? -15.591 -6.268 43.845 1.00 75.44 101 ASP A CA 1
ATOM 809 C C . ASP A 1 101 ? -15.959 -5.127 42.885 1.00 75.44 101 ASP A C 1
ATOM 811 O O . ASP A 1 101 ? -15.408 -5.035 41.793 1.00 75.44 101 ASP A O 1
ATOM 815 N N . LEU A 1 102 ? -16.801 -4.189 43.334 1.00 74.00 102 LEU A N 1
ATOM 816 C CA . LEU A 1 102 ? -17.186 -2.984 42.593 1.00 74.00 102 LEU A CA 1
ATOM 817 C C . LEU A 1 102 ? -16.004 -2.029 42.367 1.00 74.00 102 LEU A C 1
ATOM 819 O O . LEU A 1 102 ? -15.854 -1.475 41.279 1.00 74.00 102 LEU A O 1
ATOM 823 N N . GLU A 1 103 ? -15.153 -1.860 43.378 1.00 78.12 103 GLU A N 1
ATOM 824 C CA . GLU A 1 103 ? -13.925 -1.063 43.300 1.00 78.12 103 GLU A CA 1
ATOM 825 C C . GLU A 1 103 ? -12.930 -1.703 42.315 1.00 78.12 103 GLU A C 1
ATOM 827 O O . GLU A 1 103 ? -12.462 -1.043 41.390 1.00 78.12 103 GLU A O 1
ATOM 832 N N . SER A 1 104 ? -12.733 -3.024 42.400 1.00 79.12 104 SER A N 1
ATOM 833 C CA . SER A 1 104 ? -11.883 -3.774 41.466 1.00 79.12 104 SER A CA 1
ATOM 834 C C . SER A 1 104 ? -12.400 -3.743 40.022 1.00 79.12 104 SER A C 1
ATOM 836 O O . SER A 1 104 ? -11.605 -3.587 39.092 1.00 79.12 104 SER A O 1
ATOM 838 N N . LEU A 1 105 ? -13.714 -3.879 39.817 1.00 75.62 105 LEU A N 1
ATOM 839 C CA . LEU A 1 105 ? -14.356 -3.763 38.504 1.00 75.62 105 LEU A CA 1
ATOM 840 C C . LEU A 1 105 ? -14.188 -2.357 37.926 1.00 75.62 105 LEU A C 1
ATOM 842 O O . LEU A 1 105 ? -13.867 -2.214 36.747 1.00 75.62 105 LEU A O 1
ATOM 846 N N . THR A 1 106 ? -14.342 -1.327 38.760 1.00 81.44 106 THR A N 1
ATOM 847 C CA . THR A 1 106 ? -14.154 0.076 38.367 1.00 81.44 106 THR A CA 1
ATOM 848 C C . THR A 1 106 ? -12.717 0.336 37.918 1.00 81.44 106 THR A C 1
ATOM 850 O O . THR A 1 106 ? -12.498 0.919 36.854 1.00 81.44 106 THR A O 1
ATOM 853 N N . ASP A 1 107 ? -11.729 -0.159 38.664 1.00 88.31 107 ASP A N 1
ATOM 854 C CA . ASP A 1 107 ? -10.316 -0.039 38.292 1.00 88.31 107 ASP A CA 1
ATOM 855 C C . ASP A 1 107 ? -10.015 -0.743 36.963 1.00 88.31 107 ASP A C 1
ATOM 857 O O . ASP A 1 107 ? -9.314 -0.204 36.097 1.00 88.31 107 ASP A O 1
ATOM 861 N N . LYS A 1 108 ? -10.593 -1.932 36.755 1.00 85.94 108 LYS A N 1
ATOM 862 C CA . LYS A 1 108 ? -10.425 -2.697 35.515 1.00 85.94 108 LYS A CA 1
ATOM 863 C C . LYS A 1 108 ? -11.073 -1.991 34.318 1.00 85.94 108 LYS A C 1
ATOM 865 O O . LYS A 1 108 ? -10.456 -1.921 33.254 1.00 85.94 108 LYS A O 1
ATOM 870 N N . LEU A 1 109 ? -12.257 -1.404 34.504 1.00 83.25 1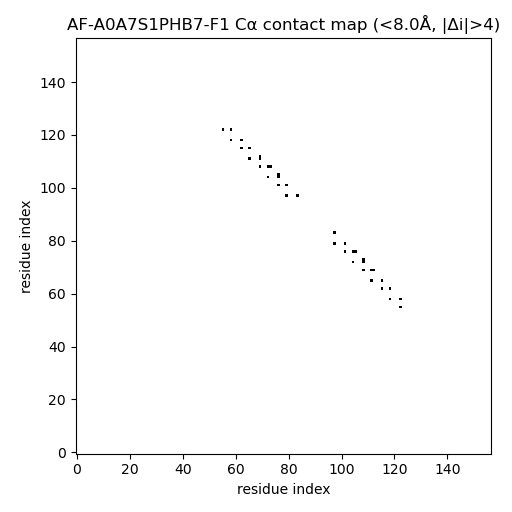09 LEU A N 1
ATOM 871 C CA . LEU A 1 109 ? -12.965 -0.608 33.495 1.00 83.25 109 LEU A CA 1
ATOM 872 C C . LEU A 1 109 ? -12.157 0.632 33.086 1.00 83.25 109 LEU A C 1
ATOM 874 O O . LEU A 1 109 ? -11.999 0.918 31.896 1.00 83.25 109 LEU A O 1
ATOM 878 N N . ASN A 1 110 ? -11.590 1.341 34.064 1.00 85.88 110 ASN A N 1
ATOM 879 C CA . ASN A 1 110 ? -10.743 2.506 33.820 1.00 85.88 110 ASN A CA 1
ATOM 880 C C . ASN A 1 110 ? -9.473 2.121 33.051 1.00 85.88 110 ASN A C 1
ATOM 882 O O . ASN A 1 110 ? -9.108 2.787 32.079 1.00 85.88 110 ASN A O 1
ATOM 886 N N . SER A 1 111 ? -8.836 1.010 33.429 1.00 89.44 111 SER A N 1
ATOM 887 C CA . SER A 1 111 ? -7.664 0.484 32.722 1.00 89.44 111 SER A CA 1
ATOM 888 C C . SER A 1 111 ? -7.983 0.126 31.267 1.00 89.44 111 SER A C 1
ATOM 890 O O . SER A 1 111 ? -7.288 0.579 30.356 1.00 89.44 111 SER A O 1
ATOM 892 N N . LEU A 1 112 ? -9.069 -0.615 31.019 1.00 84.19 112 LEU A N 1
ATOM 893 C CA . LEU A 1 112 ? -9.509 -0.965 29.663 1.00 84.19 112 LEU A CA 1
ATOM 894 C C . LEU A 1 112 ? -9.870 0.271 28.832 1.00 84.19 112 LEU A C 1
ATOM 896 O O . LEU A 1 112 ? -9.550 0.331 27.646 1.00 84.19 112 LEU A O 1
ATOM 900 N N . THR A 1 113 ? -10.474 1.287 29.448 1.00 81.38 113 THR A N 1
ATOM 901 C CA . THR A 1 113 ? -10.785 2.560 28.783 1.00 81.38 113 THR A CA 1
ATOM 902 C C . THR A 1 113 ? -9.514 3.278 28.325 1.00 81.38 113 THR A C 1
ATOM 904 O O . THR A 1 113 ? -9.434 3.737 27.184 1.00 81.38 113 THR A O 1
ATOM 907 N N . MET A 1 114 ? -8.485 3.320 29.175 1.00 88.81 114 MET A N 1
ATOM 908 C CA . MET A 1 114 ? -7.185 3.898 28.822 1.00 88.81 114 MET A CA 1
ATOM 909 C C . MET A 1 114 ? -6.485 3.097 27.718 1.00 88.81 114 MET A C 1
ATOM 911 O O . MET A 1 114 ? -5.932 3.684 26.788 1.00 88.81 114 MET A O 1
ATOM 915 N N . GLN A 1 115 ? -6.554 1.764 27.772 1.00 85.81 115 GLN A N 1
ATOM 916 C CA . GLN A 1 115 ? -6.002 0.895 26.730 1.00 85.81 115 GLN A CA 1
ATOM 917 C C . GLN A 1 115 ? -6.707 1.090 25.382 1.00 85.81 115 GLN A C 1
ATOM 919 O O . GLN A 1 115 ? -6.031 1.194 24.360 1.00 85.81 115 GLN A O 1
ATOM 924 N N . LEU A 1 116 ? -8.040 1.205 25.370 1.00 82.88 116 LEU A N 1
ATOM 925 C CA . LEU A 1 116 ? -8.823 1.507 24.167 1.00 82.88 116 LEU A CA 1
ATOM 926 C C . LEU A 1 116 ? -8.431 2.855 23.567 1.00 82.88 116 LEU A C 1
ATOM 928 O O . LEU A 1 116 ? -8.205 2.937 22.361 1.00 82.88 116 LEU A O 1
ATOM 932 N N . LYS A 1 117 ? -8.303 3.894 24.400 1.00 90.06 117 LYS A N 1
ATOM 933 C CA . LYS A 1 117 ? -7.866 5.219 23.950 1.00 90.06 117 LYS A CA 1
ATOM 934 C C . LYS A 1 117 ? -6.484 5.151 23.295 1.00 90.06 117 LYS A C 1
ATOM 936 O O . LYS A 1 117 ? -6.322 5.594 22.163 1.00 90.06 117 LYS A O 1
ATOM 941 N N . HIS A 1 118 ? -5.523 4.519 23.964 1.00 87.94 118 HIS A N 1
ATOM 942 C CA . HIS A 1 118 ? -4.161 4.374 23.453 1.00 87.94 118 HIS A CA 1
ATOM 943 C C . HIS A 1 118 ? -4.091 3.518 22.174 1.00 87.94 118 HIS A C 1
ATOM 945 O O . HIS A 1 118 ? -3.309 3.801 21.266 1.00 87.94 118 HIS A O 1
ATOM 951 N N . ALA A 1 119 ? -4.913 2.470 22.067 1.00 79.69 119 ALA A N 1
ATOM 952 C CA . ALA A 1 119 ? -5.019 1.675 20.847 1.00 79.69 119 ALA A CA 1
ATOM 953 C C . ALA A 1 119 ? -5.587 2.499 19.680 1.00 79.69 119 ALA A C 1
ATOM 955 O O . ALA A 1 119 ? -5.108 2.355 18.555 1.00 79.69 119 ALA A O 1
ATOM 956 N N . ASN A 1 120 ? -6.560 3.376 19.947 1.00 83.12 120 ASN A N 1
ATOM 957 C CA . ASN A 1 120 ? -7.155 4.255 18.942 1.00 83.12 120 ASN A CA 1
ATOM 958 C C . ASN A 1 120 ? -6.149 5.301 18.434 1.00 83.12 120 ASN A C 1
ATOM 960 O O . ASN A 1 120 ? -5.993 5.465 17.230 1.00 83.12 120 ASN A O 1
ATOM 964 N N . GLU A 1 121 ? -5.391 5.926 19.339 1.00 89.25 121 GLU A N 1
ATOM 965 C CA . GLU A 1 121 ? -4.324 6.878 18.991 1.00 89.25 121 GLU A CA 1
ATOM 966 C C . GLU A 1 121 ? -3.224 6.222 18.131 1.00 89.25 121 GLU A C 1
ATOM 968 O O . GLU A 1 121 ? -2.745 6.806 17.157 1.00 89.25 121 GLU A O 1
ATOM 973 N N . GLN A 1 122 ? -2.844 4.974 18.434 1.00 84.81 122 GLN A N 1
ATOM 974 C CA . GLN A 1 122 ? -1.905 4.216 17.596 1.00 84.81 122 GLN A CA 1
ATOM 975 C C . GLN A 1 122 ? -2.459 3.916 16.199 1.00 84.81 122 GLN A C 1
ATOM 977 O O . GLN A 1 122 ? -1.702 3.922 15.224 1.00 84.81 122 GLN A O 1
ATOM 982 N N . LEU A 1 123 ? -3.757 3.622 16.106 1.00 81.69 123 LEU A N 1
ATOM 983 C CA . LEU A 1 123 ? -4.457 3.371 14.848 1.00 81.69 123 LEU A CA 1
ATOM 984 C C . LEU A 1 123 ? -4.442 4.623 13.965 1.00 81.69 123 LEU A C 1
ATOM 986 O O . LEU A 1 123 ? -3.974 4.551 12.830 1.00 81.69 123 LEU A O 1
ATOM 990 N N . GLU A 1 124 ? -4.832 5.772 14.519 1.00 87.50 124 GLU A N 1
ATOM 991 C CA . GLU A 1 124 ? -4.814 7.068 13.827 1.00 87.50 124 GLU A CA 1
ATOM 992 C C . GLU A 1 124 ? -3.402 7.449 13.354 1.00 87.50 124 GLU A C 1
ATOM 994 O O . GLU A 1 124 ? -3.208 7.896 12.221 1.00 87.50 124 GLU A O 1
ATOM 999 N N . SER A 1 125 ? -2.387 7.223 14.195 1.00 87.94 125 SER A N 1
ATOM 1000 C CA . SER A 1 125 ? -0.988 7.470 13.833 1.00 87.94 125 SER A CA 1
ATOM 1001 C C . SER A 1 125 ? -0.547 6.615 12.637 1.00 87.94 125 SER A C 1
ATOM 1003 O O . SER A 1 125 ? -0.008 7.135 11.657 1.00 87.94 125 SER A O 1
ATOM 1005 N N . LYS A 1 126 ? -0.851 5.309 12.650 1.00 80.50 126 LYS A N 1
ATOM 1006 C CA . LYS A 1 126 ? -0.527 4.418 11.525 1.00 80.50 126 LYS A CA 1
ATOM 1007 C C . LYS A 1 126 ? -1.294 4.765 10.251 1.00 80.50 126 LYS A C 1
ATOM 1009 O O . LYS A 1 126 ? -0.723 4.667 9.167 1.00 80.50 126 LYS A O 1
ATOM 1014 N N . GLU A 1 127 ? -2.558 5.172 10.353 1.00 81.69 127 GLU A N 1
ATOM 1015 C CA . GLU A 1 127 ? -3.328 5.634 9.192 1.00 81.69 127 GLU A CA 1
ATOM 1016 C C . GLU A 1 127 ? -2.669 6.848 8.533 1.00 81.69 127 GLU A C 1
ATOM 1018 O O . GLU A 1 127 ? -2.532 6.894 7.305 1.00 81.69 127 GLU A O 1
ATOM 1023 N N . LYS A 1 128 ? -2.182 7.796 9.341 1.00 86.69 128 LYS A N 1
ATOM 1024 C CA . LYS A 1 128 ? -1.429 8.953 8.850 1.00 86.69 128 LYS A CA 1
ATOM 1025 C C . LYS A 1 128 ? -0.133 8.536 8.149 1.00 86.69 128 LYS A C 1
ATOM 1027 O O . LYS A 1 128 ? 0.153 9.040 7.060 1.00 86.69 128 LYS A O 1
ATOM 1032 N N . ASP A 1 129 ? 0.613 7.594 8.723 1.00 83.88 129 ASP A N 1
ATOM 1033 C CA . ASP A 1 129 ? 1.838 7.066 8.113 1.00 83.88 129 ASP A CA 1
ATOM 1034 C C . ASP A 1 129 ? 1.560 6.362 6.776 1.00 83.88 129 ASP A C 1
ATOM 1036 O O . ASP A 1 129 ? 2.284 6.577 5.799 1.00 83.88 129 A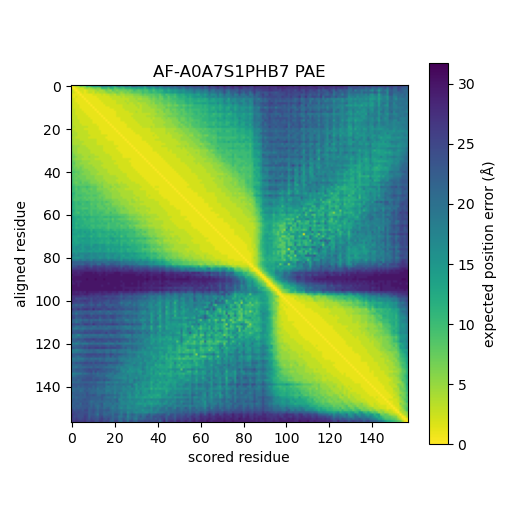SP A O 1
ATOM 1040 N N . PHE A 1 130 ? 0.492 5.561 6.686 1.00 76.75 130 PHE A N 1
ATOM 1041 C CA . PHE A 1 130 ? 0.085 4.924 5.427 1.00 76.75 130 PHE A CA 1
ATOM 1042 C C . PHE A 1 130 ? -0.288 5.953 4.374 1.00 76.75 130 PHE A C 1
ATOM 1044 O O . PHE A 1 130 ? 0.119 5.829 3.216 1.00 76.75 130 PHE A O 1
ATOM 1051 N N . HIS A 1 131 ? -1.015 6.994 4.772 1.00 83.25 131 HIS A N 1
ATOM 1052 C CA . HIS A 1 131 ? -1.375 8.069 3.867 1.00 83.25 131 HIS A CA 1
ATOM 1053 C C . HIS A 1 131 ? -0.130 8.775 3.307 1.00 83.25 131 HIS A C 1
ATOM 1055 O O . HIS A 1 131 ? -0.022 8.964 2.093 1.00 83.25 131 HIS A O 1
ATOM 1061 N N . ALA A 1 132 ? 0.850 9.087 4.161 1.00 82.69 132 ALA A N 1
ATOM 1062 C CA . ALA A 1 132 ? 2.110 9.698 3.743 1.00 82.69 132 ALA A CA 1
ATOM 1063 C C . ALA A 1 132 ? 2.904 8.800 2.776 1.00 82.69 132 ALA A C 1
ATOM 1065 O O . ALA A 1 132 ? 3.401 9.271 1.750 1.00 82.69 132 ALA A O 1
ATOM 1066 N N . GLN A 1 133 ? 2.983 7.495 3.051 1.00 77.88 133 GLN A N 1
ATOM 1067 C CA . GLN A 1 133 ? 3.684 6.551 2.176 1.00 77.88 133 GLN A CA 1
ATOM 1068 C C . GLN A 1 133 ? 3.008 6.399 0.809 1.00 77.88 133 GLN A C 1
ATOM 1070 O O . GLN A 1 133 ? 3.701 6.369 -0.210 1.00 77.88 133 GLN A O 1
ATOM 1075 N N . ILE A 1 134 ? 1.671 6.365 0.757 1.00 81.06 134 ILE A N 1
ATOM 1076 C CA . ILE A 1 134 ? 0.923 6.339 -0.509 1.00 81.06 134 ILE A CA 1
ATOM 1077 C C . ILE A 1 134 ? 1.209 7.603 -1.330 1.00 81.06 134 ILE A C 1
ATOM 1079 O O . ILE A 1 134 ? 1.459 7.507 -2.534 1.00 81.06 134 ILE A O 1
ATOM 1083 N N . GLN A 1 135 ? 1.220 8.783 -0.702 1.00 84.56 135 GLN A N 1
ATOM 1084 C CA . GLN A 1 135 ? 1.560 10.027 -1.398 1.00 84.56 135 GLN A CA 1
ATOM 1085 C C . GLN A 1 135 ? 2.983 9.991 -1.970 1.00 84.56 135 GLN A C 1
ATOM 1087 O O . GLN A 1 135 ? 3.189 10.344 -3.134 1.00 84.56 135 GLN A O 1
ATOM 1092 N N . GLN A 1 136 ? 3.953 9.510 -1.190 1.00 81.69 136 GLN A N 1
ATOM 1093 C CA . GLN A 1 136 ? 5.338 9.377 -1.639 1.00 81.69 136 GLN A CA 1
ATOM 1094 C C . GLN A 1 136 ? 5.459 8.413 -2.832 1.00 81.69 136 GLN A C 1
ATOM 1096 O O . GLN A 1 136 ? 6.118 8.735 -3.821 1.00 81.69 136 GLN A O 1
ATOM 1101 N N . ALA A 1 137 ? 4.796 7.254 -2.774 1.00 75.56 137 ALA A N 1
ATOM 1102 C CA . ALA A 1 137 ? 4.795 6.279 -3.863 1.00 75.56 137 ALA A CA 1
ATOM 1103 C C . ALA A 1 137 ? 4.187 6.860 -5.153 1.00 75.56 137 ALA A C 1
ATOM 1105 O O . ALA A 1 137 ? 4.752 6.699 -6.238 1.00 75.56 137 ALA A O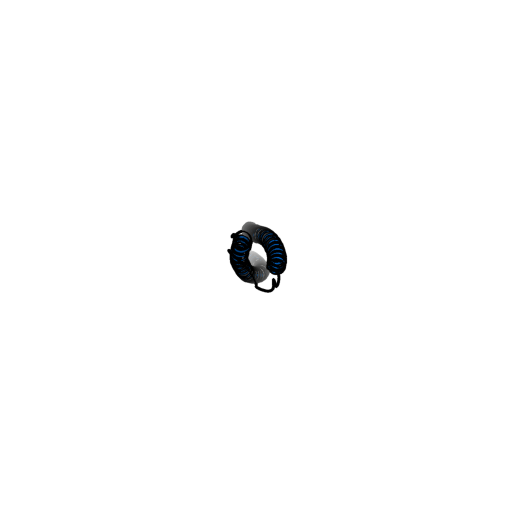 1
ATOM 1106 N N . ASN A 1 138 ? 3.081 7.601 -5.037 1.00 81.50 138 ASN A N 1
ATOM 1107 C CA . ASN A 1 138 ? 2.465 8.292 -6.171 1.00 81.50 138 ASN A CA 1
ATOM 1108 C C . ASN A 1 138 ? 3.397 9.345 -6.785 1.00 81.50 138 ASN A C 1
ATOM 1110 O O . ASN A 1 138 ? 3.464 9.463 -8.010 1.00 81.50 138 ASN A O 1
ATOM 1114 N N . LYS A 1 139 ? 4.156 10.070 -5.956 1.00 85.38 139 LYS A N 1
ATOM 1115 C CA . LYS A 1 139 ? 5.156 11.030 -6.432 1.00 85.38 139 LYS A CA 1
ATOM 1116 C C . LYS A 1 139 ? 6.264 10.342 -7.234 1.00 85.38 139 LYS A C 1
ATOM 1118 O O . LYS A 1 139 ? 6.538 10.751 -8.357 1.00 85.38 139 LYS A O 1
ATOM 1123 N N . TYR A 1 140 ? 6.846 9.259 -6.713 1.00 81.69 140 TYR A N 1
ATOM 1124 C CA . TYR A 1 140 ? 7.887 8.516 -7.435 1.00 81.69 140 TYR A CA 1
ATOM 1125 C C . TYR A 1 140 ? 7.401 7.959 -8.773 1.00 81.69 140 TYR A C 1
ATOM 1127 O O . TYR A 1 140 ? 8.148 7.968 -9.756 1.00 81.69 140 TYR A O 1
ATOM 1135 N N . LYS A 1 141 ? 6.144 7.508 -8.835 1.00 80.12 141 LYS A N 1
ATOM 1136 C CA . LYS A 1 141 ? 5.515 7.080 -10.086 1.00 80.12 141 LYS A CA 1
ATOM 1137 C C . LYS A 1 141 ? 5.466 8.228 -11.106 1.00 80.12 141 LYS A C 1
ATOM 1139 O O . LYS A 1 141 ? 5.935 8.048 -12.227 1.00 80.12 141 LYS A O 1
ATOM 1144 N N . LEU A 1 142 ? 4.969 9.403 -10.712 1.00 82.94 142 LEU A N 1
ATOM 1145 C CA . LEU A 1 142 ? 4.885 10.596 -11.571 1.00 82.94 142 LEU A CA 1
ATOM 1146 C C . LEU A 1 142 ? 6.258 11.074 -12.066 1.00 82.94 142 LEU A C 1
ATOM 1148 O O . LEU A 1 142 ? 6.427 11.380 -13.251 1.00 82.94 142 LEU A O 1
ATOM 1152 N N . ASP A 1 143 ? 7.250 11.105 -11.175 1.00 80.69 143 ASP A N 1
ATOM 1153 C CA . ASP A 1 143 ? 8.620 11.494 -11.518 1.00 80.69 143 ASP A CA 1
ATOM 1154 C C . ASP A 1 143 ? 9.221 10.514 -12.539 1.00 80.69 143 ASP A C 1
ATOM 1156 O O . ASP A 1 143 ? 9.861 10.916 -13.516 1.00 80.69 143 ASP A O 1
ATOM 1160 N N . SER A 1 144 ? 8.962 9.216 -12.361 1.00 73.31 144 SER A N 1
ATOM 1161 C CA . SER A 1 144 ? 9.420 8.168 -13.279 1.00 73.31 144 SER A CA 1
ATOM 1162 C C . SER A 1 144 ? 8.757 8.268 -14.656 1.00 73.31 144 SER A C 1
ATOM 1164 O O . SER A 1 144 ? 9.448 8.171 -15.671 1.00 73.31 144 SER A O 1
ATOM 1166 N N . GLU A 1 145 ? 7.443 8.507 -14.708 1.00 80.69 145 GLU A N 1
ATOM 1167 C CA . GLU A 1 145 ? 6.694 8.727 -15.955 1.00 80.69 145 GLU A CA 1
ATOM 1168 C C . GLU A 1 145 ? 7.210 9.956 -16.718 1.00 80.69 145 GLU A C 1
ATOM 1170 O O . GLU A 1 145 ? 7.384 9.912 -17.939 1.00 80.69 145 GLU A O 1
ATOM 1175 N N . SER A 1 146 ? 7.519 11.036 -15.996 1.00 81.19 146 SER A N 1
ATOM 1176 C CA . SER A 1 146 ? 8.062 12.272 -16.571 1.00 81.19 146 SER A CA 1
ATOM 1177 C C . SER A 1 146 ? 9.450 12.060 -17.1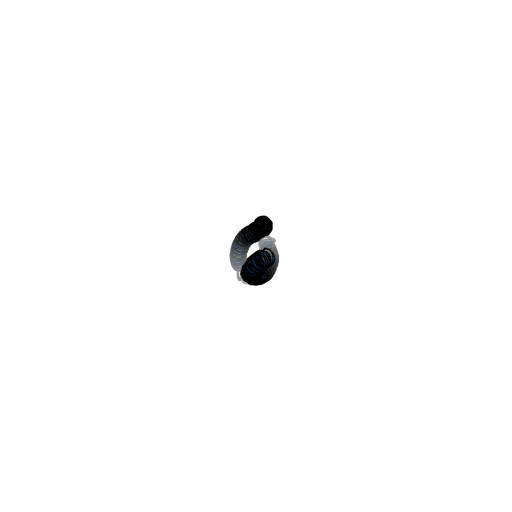79 1.00 81.19 146 SER A C 1
ATOM 1179 O O . SER A 1 146 ? 9.713 12.499 -18.298 1.00 81.19 146 SER A O 1
ATOM 1181 N N . GLN A 1 147 ? 10.326 11.333 -16.480 1.00 75.88 147 GLN A N 1
ATOM 1182 C CA . GLN A 1 147 ? 11.673 11.017 -16.964 1.00 75.88 147 GLN A CA 1
ATOM 1183 C C . GLN A 1 147 ? 11.669 10.072 -18.173 1.00 75.88 147 GLN A C 1
ATOM 1185 O O . GLN A 1 147 ? 12.549 10.161 -19.026 1.00 75.88 147 GLN A O 1
ATOM 1190 N N . LEU A 1 148 ? 10.699 9.157 -18.263 1.00 74.38 148 LEU A N 1
ATOM 1191 C CA . LEU A 1 148 ? 10.534 8.325 -19.456 1.00 74.38 148 LEU A CA 1
ATOM 1192 C C . LEU A 1 148 ? 10.104 9.175 -20.653 1.00 74.38 148 LEU A C 1
ATOM 1194 O O . LEU A 1 148 ? 10.718 9.077 -21.713 1.00 74.38 148 LEU A O 1
ATOM 1198 N N . LYS A 1 149 ? 9.105 10.051 -20.479 1.00 78.25 149 LYS A N 1
ATOM 1199 C CA . LYS A 1 149 ? 8.663 10.966 -21.543 1.00 78.25 149 LYS A CA 1
ATOM 1200 C C . LYS A 1 149 ? 9.809 11.824 -22.075 1.00 78.25 149 LYS A C 1
ATOM 1202 O O . LYS A 1 149 ? 9.963 11.910 -23.290 1.00 78.25 149 LYS A O 1
ATOM 1207 N N . SER A 1 150 ? 10.628 12.405 -21.194 1.00 75.75 150 SER A N 1
ATOM 1208 C CA . SER A 1 150 ? 11.750 13.251 -21.615 1.00 75.75 150 SER A CA 1
ATOM 1209 C C . SER A 1 150 ? 12.821 12.477 -22.394 1.00 75.75 150 SER A C 1
ATOM 1211 O O . SER A 1 150 ? 13.321 12.976 -23.403 1.00 75.75 150 SER A O 1
ATOM 1213 N N . ALA A 1 151 ? 13.127 11.241 -21.986 1.00 67.75 151 ALA A N 1
ATOM 1214 C CA . ALA A 1 151 ? 14.080 10.380 -22.685 1.00 67.75 151 ALA A CA 1
ATOM 1215 C C . ALA A 1 151 ? 13.613 10.013 -24.107 1.00 67.75 151 ALA A C 1
ATOM 1217 O O . ALA A 1 151 ? 14.423 10.011 -25.031 1.00 67.75 151 ALA A O 1
ATOM 1218 N N . PHE A 1 152 ? 12.313 9.763 -24.307 1.00 66.88 152 PHE A N 1
ATOM 1219 C CA . PHE A 1 152 ? 11.761 9.501 -25.642 1.00 66.88 152 PHE A CA 1
ATOM 1220 C C . PHE A 1 152 ? 11.724 10.748 -26.532 1.00 66.88 152 PHE A C 1
ATOM 1222 O O . PHE A 1 152 ? 11.944 10.635 -27.733 1.00 66.88 152 PHE A O 1
ATOM 1229 N N . SER A 1 153 ? 11.491 11.936 -25.966 1.00 67.62 153 SER A N 1
ATOM 1230 C CA . SER A 1 153 ? 11.522 13.187 -26.737 1.00 67.62 153 SER A CA 1
ATOM 1231 C C . SER A 1 153 ? 12.934 13.642 -27.128 1.00 67.62 153 SER A C 1
ATOM 1233 O O . SER A 1 153 ? 13.083 14.321 -28.136 1.00 67.62 153 SER A O 1
ATOM 1235 N N . ALA A 1 154 ? 13.968 13.277 -26.362 1.00 56.41 154 ALA A N 1
ATOM 1236 C CA . ALA A 1 154 ? 15.350 13.692 -26.628 1.00 56.41 154 ALA A CA 1
ATOM 1237 C C . ALA A 1 154 ? 16.077 12.820 -27.673 1.00 56.41 154 ALA A C 1
ATOM 1239 O O . ALA A 1 154 ? 17.052 13.272 -28.259 1.00 56.41 154 ALA A O 1
ATOM 1240 N N . GLY A 1 155 ? 15.616 11.589 -27.920 1.00 47.22 155 GLY A N 1
ATOM 1241 C CA . GLY A 1 155 ? 16.215 10.669 -28.900 1.00 47.22 155 GLY A CA 1
ATOM 1242 C C . GLY A 1 155 ? 15.636 10.754 -30.319 1.00 47.22 155 GLY A C 1
ATOM 1243 O O . GLY A 1 155 ? 15.954 9.902 -31.142 1.00 47.22 155 GLY A O 1
ATOM 1244 N N . GLY A 1 156 ? 14.748 11.717 -30.587 1.00 45.44 156 GLY A N 1
ATOM 1245 C CA . GLY A 1 156 ? 14.047 11.875 -31.868 1.00 45.44 156 GLY A CA 1
ATOM 1246 C C . GLY A 1 156 ? 14.526 13.038 -32.747 1.00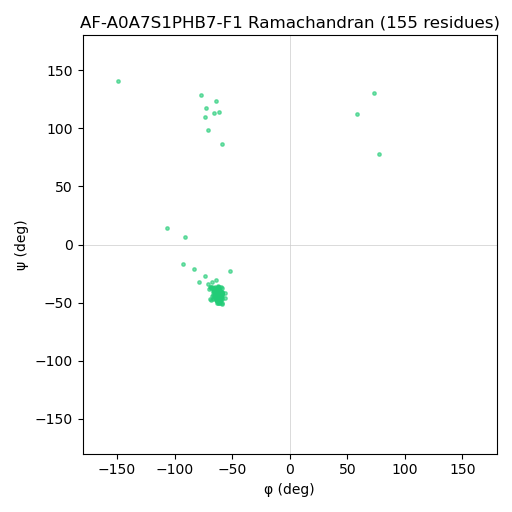 45.44 156 GLY A C 1
ATOM 1247 O O . GLY A 1 156 ? 13.786 13.412 -33.654 1.00 45.44 156 GLY A O 1
ATOM 1248 N N . GLY A 1 157 ? 15.689 13.634 -32.455 1.00 36.88 157 GLY A N 1
ATOM 1249 C CA . GLY A 1 157 ? 16.270 14.771 -33.185 1.00 36.88 157 GLY A CA 1
ATOM 1250 C C . GLY A 1 157 ? 17.476 14.389 -34.026 1.00 36.88 157 GLY A C 1
ATOM 1251 O O . GLY A 1 157 ? 18.293 13.589 -33.521 1.00 36.88 157 GLY A O 1
#

Secondary structure (DSSP, 8-state):
-HHHHHHHHHHHHHHHHHHHHHHHHHHHHHHHHHHHHHHHHHHHHHHHHHHHHHHHHHHHHHHHHHHHHHHHHHHHHHHHHHHHHS---S-------HHHHHHHHHHHHHHHHHHHHHHHHHHHHHHHHHHHHHHHHHHHHHHHHHHHHHHHHHT--

Nearest PDB structures (foldseek):
  5l3c-assembly1_A  TM=8.064E-01  e=1.159E+00  Homo sapiens
  5y05-assembly1_A  TM=7.993E-01  e=3.058E+00  Mycolicibacterium smegmatis MC2 155
  8i4v-assembly1_A  TM=8.321E-01  e=5.474E+00  Saccharomyces cerevisiae S288C
  6nct-assembly1_B  TM=8.508E-01  e=9.798E+00  Homo sapiens